Protein AF-A0A522F6S7-F1 (afdb_monomer_lite)

Secondary structure (DSSP, 8-state):
--PPPGGGSSSSSSS-S--------SSPSP------TT----SSS-HHHHHHHHHHHHHHHHHHHEE--SSSTT--EE---PBPSTT-S-BEEEEHHHHHHHHHHHHHTBTTBTTHHHHHHHHHHHHHHSB-SS-TTSB-SEEETTTEEP-S-TT---

Radius of gyration: 23.15 Å; chains: 1; bounding box: 79×57×53 Å

Structure (mmCIF, N/CA/C/O backbone):
data_AF-A0A522F6S7-F1
#
_entry.id   AF-A0A522F6S7-F1
#
loop_
_atom_site.group_PDB
_atom_site.id
_atom_site.type_symbol
_atom_site.label_atom_id
_atom_site.label_alt_id
_atom_site.label_comp_id
_atom_site.label_asym_id
_atom_site.label_entity_id
_atom_site.label_seq_id
_atom_site.pdbx_PDB_ins_code
_atom_site.Cartn_x
_atom_site.Cartn_y
_atom_site.Cartn_z
_atom_site.occupancy
_atom_site.B_iso_or_equiv
_atom_site.auth_seq_id
_atom_site.auth_comp_id
_atom_site.auth_asym_id
_atom_site.auth_atom_id
_atom_site.pdbx_PDB_model_num
ATOM 1 N N . MET A 1 1 ? -50.359 40.089 -22.302 1.00 43.19 1 MET A N 1
ATOM 2 C CA . MET A 1 1 ? -50.302 38.627 -22.510 1.00 43.19 1 MET A CA 1
ATOM 3 C C . MET A 1 1 ? -49.164 38.340 -23.492 1.00 43.19 1 MET A C 1
ATOM 5 O O . MET A 1 1 ? -49.368 38.431 -24.693 1.00 43.19 1 MET A O 1
ATOM 9 N N . LYS A 1 2 ? -47.929 38.154 -22.999 1.00 45.53 2 LYS A N 1
ATOM 10 C CA . LYS A 1 2 ? -46.761 37.789 -23.825 1.00 45.53 2 LYS A CA 1
ATOM 11 C C . LYS A 1 2 ? -46.452 36.318 -23.562 1.00 45.53 2 LYS A C 1
ATOM 13 O O . LYS A 1 2 ? -46.192 35.938 -22.427 1.00 45.53 2 LYS A O 1
ATOM 18 N N . SER A 1 3 ? -46.574 35.528 -24.622 1.00 49.03 3 SER A N 1
ATOM 19 C CA . SER A 1 3 ? -46.320 34.090 -24.682 1.00 49.03 3 SER A CA 1
ATOM 20 C C . SER A 1 3 ? -44.873 33.777 -24.297 1.00 49.03 3 SER A C 1
ATOM 22 O O . SER A 1 3 ? -43.944 34.312 -24.900 1.00 49.03 3 SER A O 1
ATOM 24 N N . MET A 1 4 ? -44.698 32.918 -23.296 1.00 52.59 4 MET A N 1
ATOM 25 C CA . MET A 1 4 ? -43.408 32.437 -22.809 1.00 52.59 4 MET A CA 1
ATOM 26 C C . MET A 1 4 ? -43.081 31.118 -23.527 1.00 52.59 4 MET A C 1
ATOM 28 O O . MET A 1 4 ? -43.897 30.199 -23.529 1.00 52.59 4 MET A O 1
ATOM 32 N N . ASN A 1 5 ? -41.921 31.047 -24.188 1.00 53.69 5 ASN A N 1
ATOM 33 C CA . ASN A 1 5 ? -41.487 29.881 -24.965 1.00 53.69 5 ASN A CA 1
ATOM 34 C C . ASN A 1 5 ? -41.233 28.667 -24.044 1.00 53.69 5 ASN A C 1
ATOM 36 O O . ASN A 1 5 ? -40.449 28.792 -23.102 1.00 53.69 5 ASN A O 1
ATOM 40 N N . PRO A 1 6 ? -41.785 27.473 -24.335 1.00 49.78 6 PRO A N 1
ATOM 41 C CA . PRO A 1 6 ? -41.652 26.287 -23.478 1.00 49.78 6 PRO A CA 1
ATOM 42 C C . PRO A 1 6 ? -40.274 25.607 -23.574 1.00 49.78 6 PRO A C 1
ATOM 44 O O . PRO A 1 6 ? -40.041 24.569 -22.965 1.00 49.78 6 PRO A O 1
ATOM 47 N N . LEU A 1 7 ? -39.340 26.185 -24.331 1.00 49.09 7 LEU A N 1
ATOM 48 C CA . LEU A 1 7 ? -38.041 25.584 -24.640 1.00 49.09 7 LEU A CA 1
ATOM 49 C C . LEU A 1 7 ? -36.953 25.852 -23.588 1.00 49.09 7 LEU A C 1
ATOM 51 O O . LEU A 1 7 ? -35.864 25.301 -23.694 1.00 49.09 7 LEU A O 1
ATOM 55 N N . PHE A 1 8 ? -37.240 26.648 -22.553 1.00 48.88 8 PHE A N 1
ATOM 56 C CA . PHE A 1 8 ? -36.270 26.962 -21.495 1.00 48.88 8 PHE A CA 1
ATOM 57 C C . PHE A 1 8 ? -36.361 26.072 -20.246 1.00 48.88 8 PHE A C 1
ATOM 59 O O . PHE A 1 8 ? -35.526 26.203 -19.356 1.00 48.88 8 PHE A O 1
ATOM 66 N N . LEU A 1 9 ? -37.321 25.140 -20.177 1.00 43.16 9 LEU A N 1
ATOM 67 C CA . LEU A 1 9 ? -37.430 24.204 -19.047 1.00 43.16 9 LEU A CA 1
ATOM 68 C C . LEU A 1 9 ? -36.771 22.836 -19.285 1.00 43.16 9 LEU A C 1
ATOM 70 O O . LEU A 1 9 ? -36.700 22.036 -18.357 1.00 43.16 9 LEU A O 1
ATOM 74 N N . SER A 1 10 ? -36.265 22.552 -20.490 1.00 45.31 10 SER A N 1
ATOM 75 C CA . SER A 1 10 ? -35.776 21.205 -20.833 1.00 45.31 10 SER A CA 1
ATOM 76 C C . SER A 1 10 ? -34.255 21.017 -20.728 1.00 45.31 10 SER A C 1
ATOM 78 O O . SER A 1 10 ? -33.769 19.916 -20.966 1.00 45.31 10 SER A O 1
ATOM 80 N N . VAL A 1 11 ? -33.493 22.053 -20.357 1.00 45.66 11 VAL A N 1
ATOM 81 C CA . VAL A 1 11 ? -32.013 21.991 -20.284 1.00 45.66 11 VAL A CA 1
ATOM 82 C C . VAL A 1 11 ? -31.500 21.631 -18.877 1.00 45.66 11 VAL A C 1
ATOM 84 O O . VAL A 1 11 ? -30.335 21.292 -18.708 1.00 45.66 11 VAL A O 1
ATOM 87 N N . ILE A 1 12 ? -32.366 21.609 -17.857 1.00 49.56 12 ILE A N 1
ATOM 88 C CA . ILE A 1 12 ? -31.973 21.317 -16.462 1.00 49.56 12 ILE A CA 1
ATOM 89 C C . ILE A 1 12 ? -32.059 19.814 -16.113 1.00 49.56 12 ILE A C 1
ATOM 91 O O . ILE A 1 12 ? -31.606 19.402 -15.052 1.00 49.56 12 ILE A O 1
ATOM 95 N N . PHE A 1 13 ? -32.558 18.953 -17.010 1.00 45.72 13 PHE A N 1
ATOM 96 C CA . PHE A 1 13 ? -32.758 17.522 -16.710 1.00 45.72 13 PHE A CA 1
ATOM 97 C C . PHE A 1 13 ? -31.719 16.561 -17.322 1.00 45.72 13 PHE A C 1
ATOM 99 O O . PHE A 1 13 ? -31.862 15.350 -17.198 1.00 45.72 13 PHE A O 1
ATOM 106 N N . PHE A 1 14 ? -30.656 17.073 -17.953 1.00 46.06 14 PHE A N 1
ATOM 107 C CA . PHE A 1 14 ? -29.610 16.255 -18.597 1.00 46.06 14 PHE A CA 1
ATOM 108 C C . PHE A 1 14 ? -28.183 16.527 -18.079 1.00 46.06 14 PHE A C 1
ATOM 110 O O . PHE A 1 14 ? -27.208 16.237 -18.763 1.00 46.06 14 PHE A O 1
ATOM 117 N N . ILE A 1 15 ? -28.036 17.040 -16.850 1.00 48.94 15 ILE A N 1
ATOM 118 C CA . ILE A 1 15 ? -26.736 17.118 -16.143 1.00 48.94 15 ILE A CA 1
ATOM 119 C C . ILE A 1 15 ? -26.787 16.302 -14.838 1.00 48.94 15 ILE A C 1
ATOM 121 O O . ILE A 1 15 ? -26.302 16.724 -13.795 1.00 48.94 15 ILE A O 1
ATOM 125 N N . LEU A 1 16 ? -27.423 15.126 -14.862 1.00 49.28 16 LEU A N 1
ATOM 126 C CA . LEU A 1 16 ? -27.486 14.237 -13.693 1.00 49.28 16 LEU A CA 1
ATOM 127 C C . LEU A 1 16 ? -27.308 12.757 -14.070 1.00 49.28 16 LEU A C 1
ATOM 129 O O . LEU A 1 16 ? -27.938 11.869 -13.506 1.00 49.28 16 LEU A O 1
ATOM 133 N N . SER A 1 17 ? -26.465 12.466 -15.058 1.00 51.94 17 SER A N 1
ATOM 134 C CA . SER A 1 17 ? -26.162 11.089 -15.475 1.00 51.94 17 SER A CA 1
ATOM 135 C C . SER A 1 17 ? -24.658 10.886 -15.528 1.00 51.94 17 SER A C 1
ATOM 137 O O . SER A 1 17 ? -24.046 10.825 -16.587 1.00 51.94 17 SER A O 1
ATOM 139 N N . GLY A 1 18 ? -24.054 10.853 -14.346 1.00 50.41 18 GLY A N 1
ATOM 140 C CA . GLY A 1 18 ? -22.620 10.634 -14.214 1.00 50.41 18 GLY A CA 1
ATOM 141 C C . GLY A 1 18 ? -22.104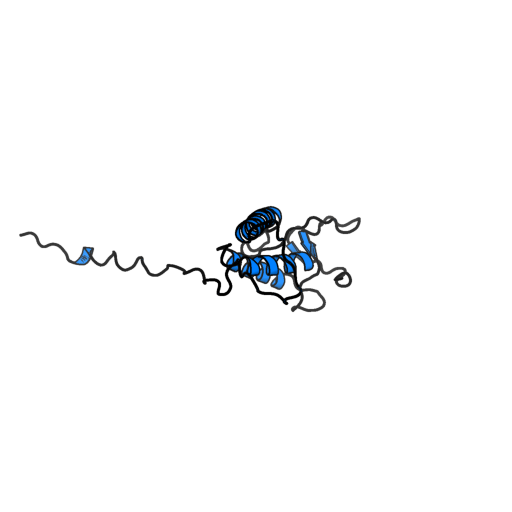 10.768 -12.793 1.00 50.41 18 GLY A C 1
ATOM 142 O O . GLY A 1 18 ? -20.950 11.139 -12.613 1.00 50.41 18 GLY A O 1
ATOM 143 N N . ILE A 1 19 ? -22.917 10.484 -11.770 1.00 52.19 19 ILE A N 1
ATOM 144 C CA . ILE A 1 19 ? -22.321 10.154 -10.477 1.00 52.19 19 ILE A CA 1
ATOM 145 C C . ILE A 1 19 ? -21.729 8.761 -10.686 1.00 52.19 19 ILE A C 1
ATOM 147 O O . ILE A 1 19 ? -22.449 7.767 -10.616 1.00 52.19 19 ILE A O 1
ATOM 151 N N . LEU A 1 20 ? -20.435 8.684 -11.023 1.00 51.69 20 LEU A N 1
ATOM 152 C CA . LEU A 1 20 ? -19.670 7.466 -10.780 1.00 51.69 20 LEU A CA 1
ATOM 153 C C . LEU A 1 20 ? -19.793 7.213 -9.280 1.00 51.69 20 LEU A C 1
ATOM 155 O O . LEU A 1 20 ? -19.097 7.825 -8.473 1.00 51.69 20 LEU A O 1
ATOM 159 N N . THR A 1 21 ? -20.727 6.356 -8.889 1.00 50.19 21 THR A N 1
ATOM 160 C CA . THR A 1 21 ? -20.757 5.840 -7.532 1.00 50.19 21 THR A CA 1
ATOM 161 C C . THR A 1 21 ? -19.474 5.041 -7.376 1.00 50.19 21 THR A C 1
ATOM 163 O O . THR A 1 21 ? -19.307 4.009 -8.032 1.00 50.19 21 THR A O 1
ATOM 166 N N . ALA A 1 22 ? -18.539 5.547 -6.568 1.00 60.50 22 ALA A N 1
ATOM 167 C CA . ALA A 1 22 ? -17.397 4.761 -6.131 1.00 60.50 22 ALA A CA 1
ATOM 168 C C . ALA A 1 22 ? -17.937 3.421 -5.620 1.00 60.50 22 ALA A C 1
ATOM 170 O O . ALA A 1 22 ? -18.887 3.398 -4.836 1.00 60.50 22 ALA A O 1
ATOM 171 N N . GLN A 1 23 ? -17.406 2.313 -6.140 1.00 67.56 23 GLN A N 1
ATOM 172 C CA . GLN A 1 23 ? -17.883 0.991 -5.760 1.00 67.56 23 GLN A CA 1
ATOM 173 C C . GLN A 1 23 ? -17.716 0.826 -4.248 1.00 67.56 23 GLN A C 1
ATOM 175 O O . GLN A 1 23 ? -16.597 0.854 -3.739 1.00 67.56 23 GLN A O 1
ATOM 180 N N . GLU A 1 24 ? -18.834 0.680 -3.542 1.00 83.81 24 GLU A N 1
ATOM 181 C CA . GLU A 1 24 ? -18.840 0.564 -2.089 1.00 83.81 24 GLU A CA 1
ATOM 182 C C . GLU A 1 24 ? -18.121 -0.723 -1.653 1.00 83.81 24 GLU A C 1
ATOM 184 O O . GLU A 1 24 ? -18.342 -1.808 -2.207 1.00 83.81 24 GLU A O 1
ATOM 189 N N . ALA A 1 25 ? -17.227 -0.604 -0.669 1.00 93.06 25 ALA A N 1
ATOM 190 C CA . ALA A 1 25 ? -16.490 -1.742 -0.141 1.00 93.06 25 ALA A CA 1
ATOM 191 C C . ALA A 1 25 ? -17.442 -2.661 0.640 1.00 93.06 25 ALA A C 1
ATOM 193 O O . ALA A 1 25 ? -18.010 -2.262 1.648 1.00 93.06 25 ALA A O 1
ATOM 194 N N . LYS A 1 26 ? -17.576 -3.926 0.218 1.00 95.56 26 LYS A N 1
ATOM 195 C CA . LYS A 1 26 ? -18.424 -4.924 0.910 1.00 95.56 26 LYS A CA 1
ATOM 196 C C . LYS A 1 26 ? -17.884 -5.358 2.277 1.00 95.56 26 LYS A C 1
ATOM 198 O O . LYS A 1 26 ? -18.598 -5.979 3.060 1.00 95.56 26 LYS A O 1
ATOM 203 N N . ARG A 1 27 ? -16.602 -5.105 2.526 1.00 96.31 27 ARG A N 1
ATOM 204 C CA . ARG A 1 27 ? -15.882 -5.416 3.764 1.00 96.31 27 ARG A CA 1
ATOM 205 C C . ARG A 1 27 ? -15.119 -4.160 4.199 1.00 96.31 27 ARG A C 1
ATOM 207 O O . ARG A 1 27 ? -13.899 -4.141 4.078 1.00 96.31 27 ARG A O 1
ATOM 214 N N . PRO A 1 28 ? -15.823 -3.084 4.595 1.00 97.31 28 PRO A N 1
ATOM 215 C CA . PRO A 1 28 ? -15.174 -1.818 4.896 1.00 97.31 28 PRO A CA 1
ATOM 216 C C . PRO A 1 28 ? -14.360 -1.913 6.192 1.00 97.31 28 PRO A C 1
ATOM 218 O O . PRO A 1 28 ? -14.792 -2.540 7.160 1.00 97.31 28 PRO A O 1
ATOM 221 N N . PHE A 1 29 ? -13.194 -1.282 6.238 1.00 98.06 29 PHE A N 1
ATOM 222 C CA . PHE A 1 29 ? -12.468 -1.071 7.483 1.00 98.06 29 PHE A CA 1
ATOM 223 C C . PHE A 1 29 ? -13.296 -0.201 8.454 1.00 98.06 29 PHE A C 1
ATOM 225 O O . PHE A 1 29 ? -13.878 0.792 8.007 1.00 98.06 29 PHE A O 1
ATOM 232 N N . PRO A 1 30 ? -13.300 -0.492 9.768 1.00 98.00 30 PRO A N 1
ATOM 233 C CA . PRO A 1 30 ? -12.747 -1.680 10.421 1.00 98.00 30 PRO A CA 1
ATOM 234 C C . PRO A 1 30 ? -13.736 -2.863 10.403 1.00 98.00 30 PRO A C 1
ATOM 236 O O . PRO A 1 30 ? -14.939 -2.692 10.574 1.00 98.00 30 PRO A O 1
ATOM 239 N N . GLN A 1 31 ? -13.231 -4.092 10.233 1.00 97.31 31 GLN A N 1
ATOM 240 C CA . GLN A 1 31 ? -14.075 -5.303 10.187 1.00 97.31 31 GLN A CA 1
ATOM 241 C C . GLN A 1 31 ? -14.356 -5.935 11.562 1.00 97.31 31 GLN A C 1
ATOM 243 O O . GLN A 1 31 ? -15.272 -6.747 11.667 1.00 97.31 31 GLN A O 1
ATOM 248 N N . HIS A 1 32 ? -13.569 -5.599 12.595 1.00 95.94 32 HIS A N 1
ATOM 249 C CA . HIS A 1 32 ? -13.662 -6.169 13.954 1.00 95.94 32 HIS A CA 1
ATOM 250 C C . HIS A 1 32 ? -13.839 -7.698 13.974 1.00 95.94 32 HIS A C 1
ATOM 252 O O . HIS A 1 32 ? -14.703 -8.230 14.672 1.00 95.94 32 HIS A O 1
ATOM 258 N N . THR A 1 33 ? -13.015 -8.402 13.190 1.00 95.44 33 THR A N 1
ATOM 259 C CA . THR A 1 33 ? -13.038 -9.864 13.069 1.00 95.44 33 THR A CA 1
ATOM 260 C C . THR A 1 33 ? -12.969 -10.538 14.438 1.00 95.44 33 THR A C 1
ATOM 262 O O . THR A 1 33 ? -12.098 -10.235 15.253 1.00 95.44 33 THR A O 1
ATOM 265 N N . VAL A 1 34 ? -13.873 -11.489 14.673 1.00 94.62 34 VAL A N 1
ATOM 266 C CA . VAL A 1 34 ? -13.834 -12.355 15.853 1.00 94.62 34 VAL A CA 1
ATOM 267 C C . VAL A 1 34 ? -12.888 -13.516 15.557 1.00 94.62 34 VAL A C 1
ATOM 269 O O . VAL A 1 34 ? -13.180 -14.350 14.701 1.00 94.62 34 VAL A O 1
ATOM 272 N N . TYR A 1 35 ? -11.745 -13.538 16.239 1.00 95.12 35 TYR A N 1
ATOM 273 C CA . TYR A 1 35 ? -10.762 -14.619 16.152 1.00 95.12 35 TYR A CA 1
ATOM 274 C C . TYR A 1 35 ? -11.094 -15.764 17.118 1.00 95.12 35 TYR A C 1
ATOM 276 O O . TYR A 1 35 ? -12.095 -15.720 17.837 1.00 95.12 35 TYR A O 1
ATOM 284 N N . ASP A 1 36 ? -10.254 -16.801 17.122 1.00 97.12 36 ASP A N 1
ATOM 285 C CA . ASP A 1 36 ? -10.387 -17.915 18.058 1.00 97.12 36 ASP A CA 1
ATOM 286 C C . ASP A 1 36 ? -10.424 -17.427 19.519 1.00 97.12 36 ASP A C 1
ATOM 288 O O . ASP A 1 36 ? -9.759 -16.453 19.880 1.00 97.12 36 ASP A O 1
ATOM 292 N N . LYS A 1 37 ? -11.191 -18.122 20.368 1.00 93.19 37 LYS A N 1
ATOM 293 C CA . LYS A 1 37 ? -11.438 -17.747 21.768 1.00 93.19 37 LYS A CA 1
ATOM 294 C C . LYS A 1 37 ? -10.170 -17.659 22.617 1.00 93.19 37 LYS A C 1
ATOM 296 O O . LYS A 1 37 ? -10.197 -16.963 23.627 1.00 93.19 37 LYS A O 1
ATOM 301 N N . SER A 1 38 ? -9.091 -18.358 22.255 1.00 95.56 38 SER A N 1
ATOM 302 C CA . SER A 1 38 ? -7.818 -18.271 22.981 1.00 95.56 38 SER A CA 1
ATOM 303 C C . SER A 1 38 ? -6.948 -17.082 22.556 1.00 95.56 38 SER A C 1
ATOM 305 O O . SER A 1 38 ? -5.871 -16.887 23.117 1.00 95.56 38 SER A O 1
ATOM 307 N N . THR A 1 39 ? -7.377 -16.298 21.562 1.00 96.88 39 THR A N 1
ATOM 308 C CA . THR A 1 39 ? -6.641 -15.125 21.079 1.00 96.88 39 THR A CA 1
ATOM 309 C C . THR A 1 39 ? -6.904 -13.927 21.986 1.00 96.88 39 THR A C 1
ATOM 311 O O . THR A 1 39 ? -8.045 -13.636 22.343 1.00 96.88 39 THR A O 1
ATOM 314 N N . ILE A 1 40 ? -5.843 -13.198 22.326 1.00 94.88 40 ILE A N 1
ATOM 315 C CA . ILE A 1 40 ? -5.918 -11.957 23.100 1.00 94.88 40 ILE A CA 1
ATOM 316 C C . ILE A 1 40 ? -5.772 -10.736 22.184 1.00 94.88 40 ILE A C 1
ATOM 318 O O . ILE A 1 40 ? -5.090 -10.788 21.163 1.00 94.88 40 ILE A O 1
ATOM 322 N N . MET A 1 41 ? -6.399 -9.625 22.570 1.00 92.69 41 MET A N 1
ATOM 323 C CA . MET A 1 41 ? -6.204 -8.296 21.977 1.00 92.69 41 MET A CA 1
ATOM 324 C C . MET A 1 41 ? -5.709 -7.321 23.055 1.00 92.69 41 MET A C 1
ATOM 326 O O . MET A 1 41 ? -5.906 -7.602 24.243 1.00 92.69 41 MET A O 1
ATOM 330 N N . PRO A 1 42 ? -5.095 -6.180 22.685 1.00 94.06 42 PRO A N 1
ATOM 331 C CA . PRO A 1 42 ? -4.745 -5.141 23.649 1.00 94.06 42 PRO A CA 1
ATOM 332 C C . PRO A 1 42 ? -5.961 -4.750 24.500 1.00 94.06 42 PRO A C 1
ATOM 334 O O . PRO A 1 42 ? -7.010 -4.388 23.971 1.00 94.06 42 PRO A O 1
ATOM 337 N N . ALA A 1 43 ? -5.825 -4.858 25.822 1.00 92.56 43 ALA A N 1
ATOM 338 C CA . ALA A 1 43 ? -6.914 -4.613 26.771 1.00 92.56 43 ALA A CA 1
ATOM 339 C C . ALA A 1 43 ? -6.847 -3.221 27.425 1.00 92.56 43 ALA A C 1
ATOM 341 O O . ALA A 1 43 ? -7.781 -2.810 28.107 1.00 92.56 43 ALA A O 1
ATOM 342 N N . ASN A 1 44 ? -5.743 -2.494 27.229 1.00 96.69 44 ASN A N 1
ATOM 343 C CA . ASN A 1 44 ? -5.502 -1.160 27.783 1.00 96.69 44 ASN A CA 1
ATOM 344 C C . ASN A 1 44 ? -5.959 -0.016 26.854 1.00 96.69 44 ASN A C 1
ATOM 346 O O . ASN A 1 44 ? -5.776 1.146 27.201 1.00 96.69 44 ASN A O 1
ATOM 350 N N . HIS A 1 45 ? -6.538 -0.341 25.695 1.00 95.62 45 HIS A N 1
ATOM 351 C CA . HIS A 1 45 ? -7.099 0.606 24.732 1.00 95.62 45 HIS A CA 1
ATOM 352 C C . HIS A 1 45 ? -8.494 0.148 24.305 1.00 95.62 45 HIS A C 1
ATOM 354 O O . HIS A 1 45 ? -8.765 -1.048 24.176 1.00 95.62 45 HIS A O 1
ATOM 360 N N . SER A 1 46 ? -9.389 1.097 24.047 1.00 96.38 46 SER A N 1
ATOM 361 C CA . SER A 1 46 ? -10.667 0.807 23.404 1.00 96.38 46 SER A CA 1
ATOM 362 C C . SER A 1 46 ? -10.466 0.408 21.936 1.00 96.38 46 SER A C 1
ATOM 364 O O . SER A 1 46 ? -9.488 0.787 21.290 1.00 96.38 46 SER A O 1
ATOM 366 N N . ARG A 1 47 ? -11.431 -0.324 21.360 1.00 95.31 47 ARG A N 1
ATOM 367 C CA . ARG A 1 47 ? -11.396 -0.681 19.927 1.00 95.31 47 ARG A CA 1
ATOM 368 C C . ARG A 1 47 ? -11.310 0.542 19.015 1.00 95.31 47 ARG A C 1
ATOM 370 O O . ARG A 1 47 ? -10.540 0.524 18.067 1.00 95.31 47 ARG A O 1
ATOM 377 N N . ALA A 1 48 ? -12.034 1.611 19.345 1.00 97.06 48 ALA A N 1
ATOM 378 C CA . ALA A 1 48 ? -12.014 2.843 18.563 1.00 97.06 48 ALA A CA 1
ATOM 379 C C . ALA A 1 48 ? -10.638 3.533 18.586 1.00 97.06 48 ALA A C 1
ATOM 381 O O . ALA A 1 48 ? -10.219 4.091 17.575 1.00 97.06 48 ALA A O 1
ATOM 382 N N . GLU A 1 49 ? -9.916 3.480 19.712 1.00 98.12 49 GLU A N 1
ATOM 383 C CA . GLU A 1 49 ? -8.540 3.990 19.790 1.00 98.12 49 GLU A CA 1
ATOM 384 C C . GLU A 1 49 ? -7.587 3.15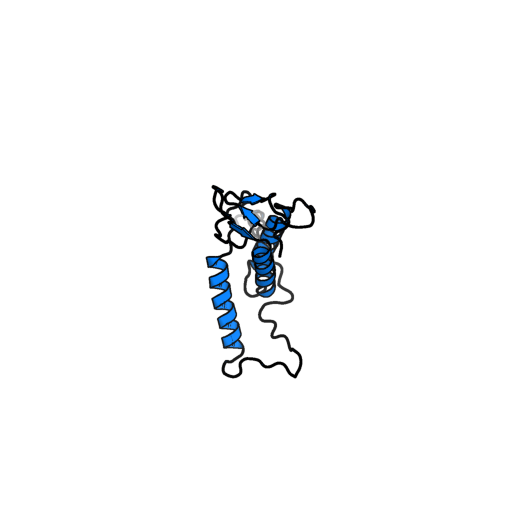1 18.937 1.00 98.12 49 GLU A C 1
ATOM 386 O O . GLU A 1 49 ? -6.776 3.718 18.209 1.00 98.12 49 GLU A O 1
ATOM 391 N N . MET A 1 50 ? -7.729 1.822 18.951 1.00 98.00 50 MET A N 1
ATOM 392 C CA . MET A 1 50 ? -6.936 0.940 18.087 1.00 98.00 50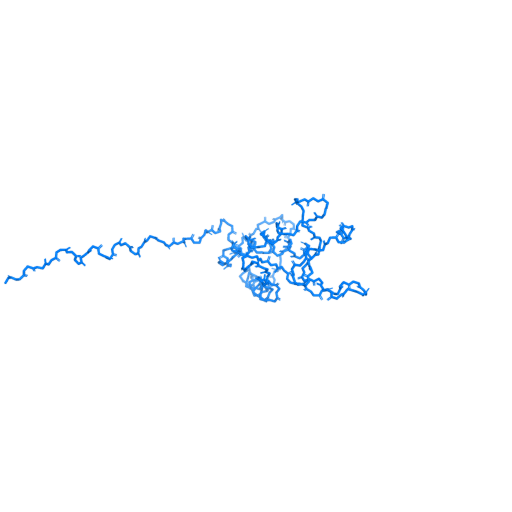 MET A CA 1
ATOM 393 C C . MET A 1 50 ? -7.219 1.183 16.597 1.00 98.00 50 MET A C 1
ATOM 395 O O . MET A 1 50 ? -6.279 1.316 15.814 1.00 98.00 50 MET A O 1
ATOM 399 N N . ASP A 1 51 ? -8.491 1.303 16.202 1.00 98.44 51 ASP A N 1
ATOM 400 C CA . ASP A 1 51 ? -8.881 1.610 14.819 1.00 98.44 51 ASP A CA 1
ATOM 401 C C . ASP A 1 51 ? -8.287 2.953 14.364 1.00 98.44 51 ASP A C 1
ATOM 403 O O . ASP A 1 51 ? -7.770 3.069 13.251 1.00 98.44 51 ASP A O 1
ATOM 407 N N . LYS A 1 52 ? -8.312 3.962 15.247 1.00 98.50 52 LYS A N 1
ATOM 408 C CA . LYS A 1 52 ? -7.705 5.272 14.999 1.00 98.50 52 LYS A CA 1
ATOM 409 C C . LYS A 1 52 ? -6.192 5.166 14.797 1.00 98.50 52 LYS A C 1
ATOM 411 O O . LYS A 1 52 ? -5.683 5.752 13.845 1.00 98.50 52 LYS A O 1
ATOM 416 N N . SER A 1 53 ? -5.483 4.395 15.623 1.00 98.50 53 SER A N 1
ATOM 417 C CA . SER A 1 53 ? -4.042 4.177 15.447 1.00 98.50 53 SER A CA 1
ATOM 418 C C . SER A 1 53 ? -3.712 3.506 14.111 1.00 98.50 53 SER A C 1
ATOM 420 O O . SER A 1 53 ? -2.760 3.910 13.444 1.00 98.50 53 SER A O 1
ATOM 422 N N . VAL A 1 54 ? -4.516 2.529 13.674 1.00 98.56 54 VAL A N 1
ATOM 423 C CA . VAL A 1 54 ? -4.349 1.894 12.354 1.00 98.56 54 VAL A CA 1
ATOM 424 C C . VAL A 1 54 ? -4.564 2.904 11.225 1.00 98.56 54 VAL A C 1
ATOM 426 O O . VAL A 1 54 ? -3.765 2.952 10.293 1.00 98.56 54 VAL A O 1
ATOM 429 N N . ILE A 1 55 ? -5.598 3.744 11.319 1.00 98.75 55 ILE A N 1
ATOM 430 C CA . ILE A 1 55 ? -5.874 4.810 10.344 1.00 98.75 55 ILE A CA 1
ATOM 431 C C . ILE A 1 55 ? -4.705 5.798 10.244 1.00 98.75 55 ILE A C 1
ATOM 433 O O . ILE A 1 55 ? -4.268 6.138 9.143 1.00 98.75 55 ILE A O 1
ATOM 437 N N . GLU A 1 56 ? -4.199 6.271 11.382 1.00 98.75 56 GLU A N 1
ATOM 438 C CA . GLU A 1 56 ? -3.086 7.223 11.432 1.00 98.75 56 GLU A CA 1
ATOM 439 C C . GLU A 1 56 ? -1.826 6.627 10.802 1.00 98.75 56 GLU A C 1
ATOM 441 O O . GLU A 1 56 ? -1.199 7.260 9.947 1.00 98.75 56 GLU A O 1
ATOM 446 N N . TYR A 1 57 ? -1.504 5.379 11.147 1.00 98.75 57 TYR A N 1
ATOM 447 C CA . TYR A 1 57 ? -0.345 4.691 10.591 1.00 98.75 57 TYR A CA 1
ATOM 448 C C . TYR A 1 57 ? -0.502 4.406 9.095 1.00 98.75 57 TYR A C 1
ATOM 450 O O . TYR A 1 57 ? 0.442 4.595 8.330 1.00 98.75 57 TYR A O 1
ATOM 458 N N . TYR A 1 58 ? -1.698 4.014 8.649 1.00 98.81 58 TYR A N 1
ATOM 459 C CA . TYR A 1 58 ? -1.992 3.814 7.234 1.00 98.81 58 TYR A CA 1
ATOM 460 C C . TYR A 1 58 ? -1.783 5.092 6.419 1.00 98.81 58 TYR A C 1
ATOM 462 O O . TYR A 1 58 ? -1.141 5.051 5.371 1.00 98.81 58 TYR A O 1
ATOM 470 N N . ASN A 1 59 ? -2.289 6.232 6.895 1.00 98.75 59 ASN A N 1
ATOM 471 C CA . ASN A 1 59 ? -2.119 7.507 6.200 1.00 98.75 59 ASN A CA 1
ATOM 472 C C . ASN A 1 59 ? -0.641 7.898 6.099 1.00 98.75 59 ASN A C 1
ATOM 474 O O . ASN A 1 59 ? -0.188 8.322 5.032 1.00 98.75 59 ASN A O 1
ATOM 478 N N . LEU A 1 60 ? 0.118 7.702 7.183 1.00 98.62 60 LEU A N 1
ATOM 479 C CA . LEU A 1 60 ? 1.561 7.920 7.187 1.00 98.62 60 LEU A CA 1
ATOM 480 C C . LEU A 1 60 ? 2.247 7.008 6.165 1.00 98.62 60 LEU A C 1
ATOM 482 O O . LEU A 1 60 ? 2.941 7.504 5.281 1.00 98.62 60 LEU A O 1
ATOM 486 N N . TRP A 1 61 ? 1.999 5.699 6.229 1.00 98.62 61 TRP A N 1
ATOM 487 C CA . TRP A 1 61 ? 2.555 4.719 5.297 1.00 98.62 61 TRP A CA 1
ATOM 488 C C . TRP A 1 61 ? 2.223 5.060 3.838 1.00 98.62 61 TRP A C 1
ATOM 490 O O . TRP A 1 61 ? 3.121 5.126 2.999 1.00 98.62 61 TRP A O 1
ATOM 500 N N . LYS A 1 62 ? 0.955 5.355 3.531 1.00 98.50 62 LYS A N 1
ATOM 501 C CA . LYS A 1 62 ? 0.503 5.690 2.175 1.00 98.50 62 LYS A CA 1
ATOM 502 C C . LYS A 1 62 ? 1.256 6.905 1.639 1.00 98.50 62 LYS A C 1
ATOM 504 O O . LYS A 1 62 ? 1.762 6.857 0.522 1.00 98.50 62 LYS A O 1
ATOM 509 N N . SER A 1 63 ? 1.374 7.967 2.436 1.00 97.94 63 SER A N 1
ATOM 510 C CA . SER A 1 63 ? 2.104 9.176 2.031 1.00 97.94 63 SER A CA 1
ATOM 511 C C . SER A 1 63 ? 3.607 8.925 1.840 1.00 97.94 63 SER A C 1
ATOM 513 O O . SER A 1 63 ? 4.215 9.414 0.885 1.00 97.94 63 SER A O 1
ATOM 515 N N . SER A 1 64 ? 4.202 8.100 2.701 1.00 97.06 64 SER A N 1
ATOM 516 C CA . SER A 1 64 ? 5.637 7.829 2.706 1.00 97.06 64 SER A CA 1
ATOM 517 C C . SER A 1 64 ? 6.073 6.881 1.598 1.00 97.06 64 SER A C 1
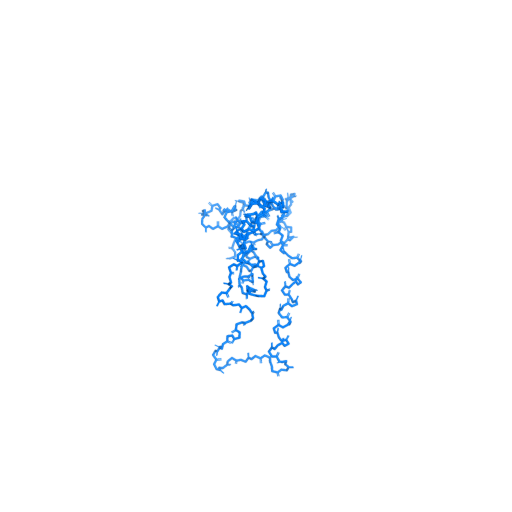ATOM 519 O O . SER A 1 64 ? 7.137 7.103 1.029 1.00 97.06 64 SER A O 1
ATOM 521 N N . TYR A 1 65 ? 5.263 5.880 1.247 1.00 97.81 65 TYR A N 1
ATOM 522 C CA . TYR A 1 65 ? 5.712 4.768 0.403 1.00 97.81 65 TYR A CA 1
ATOM 523 C C . TYR A 1 65 ? 4.919 4.588 -0.888 1.00 97.81 65 TYR A C 1
ATOM 525 O O . TYR A 1 65 ? 5.482 4.118 -1.868 1.00 97.81 65 TYR A O 1
ATOM 533 N N . VAL A 1 66 ? 3.640 4.960 -0.962 1.00 97.88 66 VAL A N 1
ATOM 534 C CA . VAL A 1 66 ? 2.877 4.739 -2.200 1.00 97.88 66 VAL A CA 1
ATOM 535 C C . VAL A 1 66 ? 3.254 5.804 -3.233 1.00 97.88 66 VAL A C 1
ATOM 537 O O . VAL A 1 66 ? 3.230 7.006 -2.955 1.00 97.88 66 VAL A O 1
ATOM 540 N N . ARG A 1 67 ? 3.631 5.365 -4.435 1.00 96.44 67 ARG A N 1
ATOM 541 C CA . ARG A 1 67 ? 4.040 6.221 -5.560 1.00 96.44 67 ARG A CA 1
ATOM 542 C C . ARG A 1 67 ? 3.328 5.816 -6.842 1.00 96.44 67 ARG A C 1
ATOM 544 O O . ARG A 1 67 ? 2.880 4.682 -6.964 1.00 96.44 67 ARG A O 1
ATOM 551 N N . ASN A 1 68 ? 3.230 6.742 -7.794 1.00 94.94 68 ASN A N 1
ATOM 552 C CA . ASN A 1 68 ? 2.571 6.536 -9.090 1.00 94.94 68 ASN A CA 1
ATOM 553 C C . ASN A 1 68 ? 3.298 7.213 -10.268 1.00 94.94 68 ASN A C 1
ATOM 555 O O . ASN A 1 68 ? 2.697 7.555 -11.284 1.00 94.94 68 ASN A O 1
ATOM 559 N N . ASN A 1 69 ? 4.598 7.448 -10.119 1.00 92.06 69 ASN A N 1
ATOM 560 C CA . ASN A 1 69 ? 5.438 8.193 -11.057 1.00 92.06 69 ASN A CA 1
ATOM 561 C C . ASN A 1 69 ? 6.155 7.300 -12.089 1.00 92.06 69 ASN A C 1
ATOM 563 O O . ASN A 1 69 ? 7.187 7.702 -12.623 1.00 92.06 69 ASN A O 1
ATOM 567 N N . CYS A 1 70 ? 5.622 6.110 -12.376 1.00 86.69 70 CYS A N 1
ATOM 568 C CA . CYS A 1 70 ? 6.070 5.289 -13.503 1.00 86.69 70 CYS A CA 1
ATOM 569 C C . CYS A 1 70 ? 5.383 5.687 -14.818 1.00 86.69 70 CYS A C 1
ATOM 571 O O . CYS A 1 70 ? 4.465 6.504 -14.819 1.00 86.69 70 CYS A O 1
ATOM 573 N N . SER A 1 71 ? 5.868 5.144 -15.944 1.00 69.12 71 SER A N 1
ATOM 574 C CA . SER A 1 71 ? 5.576 5.590 -17.325 1.00 69.12 71 SER A CA 1
ATOM 575 C C . SER A 1 71 ? 4.090 5.729 -17.694 1.00 69.12 71 SER A C 1
ATOM 577 O O . SER A 1 71 ? 3.763 6.477 -18.614 1.00 69.12 71 SER A O 1
ATOM 579 N N . ASP A 1 72 ? 3.189 5.076 -16.956 1.00 68.81 72 ASP A N 1
ATOM 580 C CA . ASP A 1 72 ? 1.751 5.338 -16.958 1.00 68.81 72 ASP A CA 1
ATOM 581 C C . ASP A 1 72 ? 1.334 5.853 -15.570 1.00 68.81 72 ASP A C 1
ATOM 583 O O . ASP A 1 72 ? 1.433 5.124 -14.580 1.00 68.81 72 ASP A O 1
ATOM 587 N N . GLN A 1 73 ? 0.806 7.084 -15.502 1.00 68.50 73 GLN A N 1
ATOM 588 C CA . GLN A 1 73 ? 0.313 7.739 -14.273 1.00 68.50 73 GLN A CA 1
ATOM 589 C C . GLN A 1 73 ? -0.812 6.958 -13.558 1.00 68.50 73 GLN A C 1
ATOM 591 O O . GLN A 1 73 ? -1.304 7.374 -12.508 1.00 68.50 73 GLN A O 1
ATOM 596 N N . LYS A 1 74 ? -1.255 5.834 -14.131 1.00 86.44 74 LYS A N 1
ATOM 597 C CA . LYS A 1 74 ? -2.252 4.915 -13.574 1.00 86.44 74 LYS A CA 1
ATOM 598 C C . LYS A 1 74 ? -1.649 3.679 -12.900 1.00 86.44 74 LYS A C 1
ATOM 600 O O . LYS A 1 74 ? -2.422 2.817 -12.477 1.00 86.44 74 LYS A O 1
ATOM 605 N N . GLN A 1 75 ? -0.326 3.551 -12.829 1.00 95.31 75 GLN A N 1
ATOM 606 C CA . GLN A 1 75 ? 0.356 2.490 -12.085 1.00 95.31 75 GLN A CA 1
ATOM 607 C C . GLN A 1 75 ? 0.763 2.990 -10.705 1.00 95.31 75 GLN A C 1
ATOM 609 O O . GLN A 1 75 ? 1.212 4.123 -10.572 1.00 95.31 75 GLN A O 1
ATOM 614 N N . TYR A 1 76 ? 0.614 2.142 -9.690 1.00 97.50 76 TYR A N 1
ATOM 615 C CA . TYR A 1 76 ? 1.003 2.453 -8.317 1.00 97.50 76 TYR A CA 1
ATOM 616 C C . TYR A 1 76 ? 1.982 1.403 -7.806 1.00 97.50 76 TYR A C 1
ATOM 618 O O . TYR A 1 76 ? 1.851 0.224 -8.130 1.00 97.50 76 TYR A O 1
ATOM 626 N N . TYR A 1 77 ? 2.944 1.808 -6.990 1.00 97.44 77 TYR A N 1
ATOM 627 C CA . TYR A 1 77 ? 3.891 0.884 -6.384 1.00 97.44 77 TYR A CA 1
ATOM 628 C C . TYR A 1 77 ? 4.271 1.295 -4.965 1.00 97.44 77 TYR A C 1
ATOM 630 O O . TYR A 1 77 ? 4.076 2.449 -4.569 1.00 97.44 77 TYR A O 1
ATOM 638 N N . VAL A 1 78 ? 4.786 0.335 -4.198 1.00 98.00 78 VAL A N 1
ATOM 639 C CA . VAL A 1 78 ? 5.386 0.592 -2.885 1.00 98.00 78 VAL A CA 1
ATOM 640 C C . VAL A 1 78 ? 6.856 0.918 -3.085 1.00 98.00 78 VAL A C 1
ATOM 642 O O . VAL A 1 78 ? 7.634 0.067 -3.513 1.00 98.00 78 VAL A O 1
ATOM 645 N N . TRP A 1 79 ? 7.197 2.177 -2.827 1.00 96.50 79 TRP A N 1
ATOM 646 C CA . TRP A 1 79 ? 8.538 2.705 -2.979 1.00 96.50 79 TRP A CA 1
ATOM 647 C C . TRP A 1 79 ? 9.477 2.156 -1.925 1.00 96.50 79 TRP A C 1
ATOM 649 O O . TRP A 1 79 ? 9.182 2.167 -0.730 1.00 96.50 79 TRP A O 1
ATOM 659 N N . ASP A 1 80 ? 10.627 1.756 -2.428 1.00 88.12 80 ASP A N 1
ATOM 660 C CA . ASP A 1 80 ? 11.814 1.385 -1.695 1.00 88.12 80 ASP A CA 1
ATOM 661 C C . ASP A 1 80 ? 13.011 2.166 -2.271 1.00 88.12 80 ASP A C 1
ATOM 663 O O . ASP A 1 80 ? 12.885 2.864 -3.283 1.00 88.12 80 ASP A O 1
ATOM 667 N N . ASN A 1 81 ? 14.164 2.109 -1.616 1.00 80.00 81 ASN A N 1
ATOM 668 C CA . ASN A 1 81 ? 15.378 2.769 -2.077 1.00 80.00 81 ASN A CA 1
ATOM 669 C C . ASN A 1 81 ? 16.641 1.990 -1.712 1.00 80.00 81 ASN A C 1
ATOM 671 O O . ASN A 1 81 ? 17.622 2.570 -1.232 1.00 80.00 81 ASN A O 1
ATOM 675 N N . GLU A 1 82 ? 16.620 0.685 -1.939 1.00 74.19 82 GLU A N 1
ATOM 676 C CA . GLU A 1 82 ? 17.786 -0.166 -1.751 1.00 74.19 82 GLU A CA 1
ATOM 677 C C . GLU A 1 82 ? 18.789 -0.005 -2.900 1.00 74.19 82 GLU A C 1
ATOM 679 O O . GLU A 1 82 ? 18.440 0.061 -4.086 1.00 74.19 82 GLU A O 1
ATOM 684 N N . ASP A 1 83 ? 20.065 0.085 -2.527 1.00 69.12 83 ASP A N 1
ATOM 685 C CA . ASP A 1 83 ? 21.166 -0.049 -3.469 1.00 69.12 83 ASP A CA 1
ATOM 686 C C . ASP A 1 83 ? 21.208 -1.489 -3.973 1.00 69.12 83 ASP A C 1
ATOM 688 O O . ASP A 1 83 ? 21.254 -2.429 -3.181 1.00 69.12 83 ASP A O 1
ATOM 692 N N . LEU A 1 84 ? 21.204 -1.660 -5.294 1.00 65.56 84 LEU A N 1
ATOM 693 C CA . LEU A 1 84 ? 21.639 -2.927 -5.859 1.00 65.56 84 LEU A CA 1
ATOM 694 C C . LEU A 1 84 ? 23.158 -3.016 -5.730 1.00 65.56 84 LEU A C 1
ATOM 696 O O . LEU A 1 84 ? 23.826 -1.984 -5.676 1.00 65.56 84 LEU A O 1
ATOM 700 N N . GLU A 1 85 ? 23.676 -4.241 -5.621 1.00 58.69 85 GLU A N 1
ATOM 701 C CA . GLU A 1 85 ? 25.091 -4.527 -5.354 1.00 58.69 85 GLU A CA 1
ATOM 702 C C . GLU A 1 85 ? 26.073 -3.630 -6.133 1.00 58.69 85 GLU A C 1
ATOM 704 O O . GLU A 1 85 ? 25.786 -3.133 -7.228 1.00 58.69 85 GLU A O 1
ATOM 709 N N . GLU A 1 86 ? 27.264 -3.453 -5.549 1.00 51.28 86 GLU A N 1
ATOM 710 C CA . GLU A 1 86 ? 28.337 -2.597 -6.053 1.00 51.28 86 GLU A CA 1
ATOM 711 C C . GLU A 1 86 ? 28.500 -2.737 -7.577 1.00 51.28 86 GLU A C 1
ATOM 713 O O . GLU A 1 86 ? 28.764 -3.830 -8.080 1.00 51.28 86 GLU A O 1
ATOM 718 N N . ASN A 1 87 ? 28.381 -1.604 -8.286 1.00 53.59 87 ASN A N 1
ATOM 719 C CA . ASN A 1 87 ? 28.566 -1.379 -9.732 1.00 53.59 87 ASN A CA 1
ATOM 720 C C . ASN A 1 87 ? 27.302 -1.164 -10.591 1.00 53.59 87 ASN A C 1
ATOM 722 O O . ASN A 1 87 ? 27.451 -0.942 -11.796 1.00 53.59 87 ASN A O 1
ATOM 726 N N . GLU A 1 88 ? 26.085 -1.134 -10.035 1.00 61.34 88 GLU A N 1
ATOM 727 C CA . GLU A 1 88 ? 24.901 -0.711 -10.803 1.00 61.34 88 GLU A CA 1
ATOM 728 C C . GLU A 1 88 ? 24.584 0.787 -10.613 1.00 61.34 88 GLU A C 1
ATOM 730 O O . GLU A 1 88 ? 24.458 1.298 -9.506 1.00 61.34 88 GLU A O 1
ATOM 735 N N . THR A 1 89 ? 24.434 1.528 -11.718 1.00 71.31 89 THR A N 1
ATOM 736 C CA . THR A 1 89 ? 23.971 2.935 -11.722 1.00 71.31 89 THR A CA 1
ATOM 737 C C . THR A 1 89 ? 22.478 3.076 -11.406 1.00 71.31 89 THR A C 1
ATOM 739 O O . THR A 1 89 ? 21.953 4.191 -11.356 1.00 71.31 89 THR A O 1
ATOM 742 N N . LEU A 1 90 ? 21.783 1.953 -11.229 1.00 79.00 90 LEU A N 1
ATOM 743 C CA . LEU A 1 90 ? 20.352 1.871 -10.986 1.00 79.00 90 LEU A CA 1
ATOM 744 C C . LEU A 1 90 ? 20.101 1.364 -9.564 1.00 79.00 90 LEU A C 1
ATOM 746 O O . LEU A 1 90 ? 20.796 0.477 -9.082 1.00 79.00 90 LEU A O 1
ATOM 750 N N . ARG A 1 91 ? 19.084 1.924 -8.908 1.00 86.44 91 ARG A N 1
ATOM 751 C CA . ARG A 1 91 ? 18.656 1.537 -7.553 1.00 86.44 91 ARG A CA 1
ATOM 752 C C . ARG A 1 91 ? 17.344 0.773 -7.626 1.00 86.44 91 ARG A C 1
ATOM 754 O O . ARG A 1 91 ? 16.541 1.063 -8.515 1.00 86.44 91 ARG A O 1
ATOM 761 N N . SER A 1 92 ? 17.097 -0.141 -6.691 1.00 90.06 92 SER A N 1
ATOM 762 C CA . SER A 1 92 ? 15.772 -0.745 -6.537 1.00 90.06 92 SER A CA 1
ATOM 763 C C . SER A 1 92 ? 14.802 0.330 -6.045 1.00 90.06 92 SER A C 1
ATOM 765 O O . SER A 1 92 ? 15.064 1.000 -5.049 1.00 90.06 92 SER A O 1
ATOM 767 N N . ILE A 1 93 ? 13.697 0.528 -6.762 1.00 93.56 93 ILE A N 1
ATOM 768 C CA . ILE A 1 93 ? 12.615 1.436 -6.352 1.00 93.56 93 ILE A CA 1
ATOM 769 C C . ILE A 1 93 ? 11.404 0.686 -5.805 1.00 93.56 93 ILE A C 1
ATOM 771 O O . ILE A 1 93 ? 10.488 1.319 -5.289 1.00 93.56 93 ILE A O 1
ATOM 775 N N . CYS A 1 94 ? 11.350 -0.631 -5.987 1.00 94.69 94 CYS A N 1
ATOM 776 C CA . CYS A 1 94 ? 10.262 -1.487 -5.539 1.00 94.69 94 CYS A CA 1
ATOM 777 C C . CYS A 1 94 ? 10.722 -2.943 -5.578 1.00 94.69 94 CYS A C 1
ATOM 779 O O . CYS A 1 94 ? 11.306 -3.371 -6.574 1.00 94.69 94 CYS A O 1
ATOM 781 N N . VAL A 1 95 ? 10.377 -3.718 -4.554 1.00 94.94 95 VAL A N 1
ATOM 782 C CA . VAL A 1 95 ? 10.470 -5.181 -4.577 1.00 94.94 95 VAL A CA 1
ATOM 783 C C . VAL A 1 95 ? 9.078 -5.808 -4.568 1.00 94.94 95 VAL A C 1
ATOM 785 O O . VAL A 1 95 ? 8.126 -5.244 -4.022 1.00 94.94 95 VAL A O 1
ATOM 788 N N . SER A 1 96 ? 8.948 -6.991 -5.170 1.00 95.56 96 SER A N 1
ATOM 789 C CA . SER A 1 96 ? 7.668 -7.710 -5.274 1.00 95.56 96 SER A CA 1
ATOM 790 C C . SER A 1 96 ? 7.024 -8.004 -3.911 1.00 95.56 96 SER A C 1
ATOM 792 O O . SER A 1 96 ? 5.799 -7.969 -3.799 1.00 95.56 96 SER A O 1
ATOM 794 N N . GLU A 1 97 ? 7.833 -8.209 -2.864 1.00 95.69 97 GLU A N 1
ATOM 795 C CA . GLU A 1 97 ? 7.373 -8.366 -1.480 1.00 95.69 97 GLU A CA 1
ATOM 796 C C . GLU A 1 97 ? 6.625 -7.113 -0.999 1.00 95.69 97 GLU A C 1
ATOM 798 O O . GLU A 1 97 ? 5.448 -7.181 -0.632 1.00 95.69 97 GLU A O 1
ATOM 803 N N . GLY A 1 98 ? 7.280 -5.952 -1.081 1.00 97.25 98 GLY A N 1
ATOM 804 C CA . GLY A 1 98 ? 6.694 -4.664 -0.720 1.00 97.25 98 GLY A CA 1
ATOM 805 C C . GLY A 1 98 ? 5.437 -4.364 -1.534 1.00 97.25 98 GLY A C 1
ATOM 806 O O . GLY A 1 98 ? 4.434 -3.914 -0.979 1.00 97.25 98 GLY A O 1
ATOM 807 N N . GLN A 1 99 ? 5.442 -4.689 -2.831 1.00 98.19 99 GLN A N 1
ATOM 808 C CA . GLN A 1 99 ? 4.261 -4.553 -3.683 1.00 98.19 99 GLN A CA 1
ATOM 809 C C . GLN A 1 99 ? 3.093 -5.424 -3.196 1.00 98.19 99 GLN A C 1
ATOM 811 O O . GLN A 1 99 ? 1.960 -4.943 -3.106 1.00 98.19 99 GLN A O 1
ATOM 816 N N . GLY A 1 100 ? 3.363 -6.683 -2.841 1.00 98.31 100 GLY A N 1
ATOM 817 C CA . GLY A 1 100 ? 2.374 -7.600 -2.278 1.00 98.31 100 GLY A CA 1
ATOM 818 C C . GLY A 1 100 ? 1.775 -7.080 -0.969 1.00 98.31 100 GLY A C 1
ATOM 819 O O . GLY A 1 100 ? 0.549 -7.065 -0.817 1.00 98.31 100 GLY A O 1
ATOM 820 N N . TYR A 1 101 ? 2.609 -6.570 -0.057 1.00 98.56 101 TYR A N 1
ATOM 821 C CA . TYR A 1 101 ? 2.133 -5.926 1.171 1.00 98.56 101 TYR A CA 1
ATOM 822 C C . TYR A 1 101 ? 1.280 -4.693 0.880 1.00 98.56 101 TYR A C 1
ATOM 824 O O . TYR A 1 101 ? 0.214 -4.539 1.474 1.00 98.56 101 TYR A O 1
ATOM 832 N N . GLY A 1 102 ? 1.685 -3.848 -0.070 1.00 98.69 102 GLY A N 1
ATOM 833 C CA . GLY A 1 102 ? 0.905 -2.678 -0.470 1.00 98.69 102 GLY A CA 1
ATOM 834 C C . GLY A 1 102 ? -0.492 -3.036 -0.962 1.00 98.69 102 GLY A C 1
ATOM 835 O O . GLY A 1 102 ? -1.469 -2.399 -0.558 1.00 98.69 102 GLY A O 1
ATOM 836 N N . MET A 1 103 ? -0.608 -4.090 -1.774 1.00 98.81 103 MET A N 1
ATOM 837 C CA . MET A 1 103 ? -1.898 -4.588 -2.253 1.00 98.81 103 MET A CA 1
ATOM 838 C C . MET A 1 103 ? -2.777 -5.092 -1.101 1.00 98.81 103 MET A C 1
ATOM 840 O O . MET A 1 103 ? -3.963 -4.757 -1.052 1.00 98.81 103 MET A O 1
ATOM 844 N N . LEU A 1 104 ? -2.204 -5.851 -0.158 1.00 98.81 104 LEU A N 1
ATOM 845 C CA . LEU A 1 104 ? -2.921 -6.377 1.008 1.00 98.81 104 LEU A CA 1
ATOM 846 C C . LEU A 1 104 ? -3.396 -5.254 1.946 1.00 98.81 104 LEU A C 1
ATOM 848 O O . LEU A 1 104 ? -4.566 -5.210 2.322 1.00 98.81 104 LEU A O 1
ATOM 852 N N . ILE A 1 105 ? -2.508 -4.320 2.290 1.00 98.75 105 ILE A N 1
ATOM 853 C CA . ILE A 1 105 ? -2.825 -3.172 3.148 1.00 98.75 105 ILE A CA 1
ATOM 854 C C . ILE A 1 105 ? -3.936 -2.336 2.504 1.00 98.75 105 ILE A C 1
ATOM 856 O O . ILE A 1 105 ? -4.923 -2.003 3.157 1.00 98.75 105 ILE A O 1
ATOM 860 N N . THR A 1 106 ? -3.817 -2.040 1.207 1.00 98.50 106 THR A N 1
ATOM 861 C CA . THR A 1 106 ? -4.785 -1.198 0.495 1.00 98.50 106 THR A CA 1
ATOM 862 C C . THR A 1 106 ? -6.185 -1.810 0.492 1.00 98.50 106 THR A C 1
ATOM 864 O O . THR A 1 106 ? -7.154 -1.106 0.775 1.00 98.50 106 THR A O 1
ATOM 867 N N . VAL A 1 107 ? -6.320 -3.115 0.217 1.00 97.75 107 VAL A N 1
ATOM 868 C CA . VAL A 1 107 ? -7.645 -3.759 0.213 1.00 97.75 107 VAL A CA 1
ATOM 869 C C . VAL A 1 107 ? -8.247 -3.853 1.618 1.00 97.75 107 VAL A C 1
ATOM 871 O O . VAL A 1 107 ? -9.456 -3.679 1.764 1.00 97.75 107 VAL A O 1
ATOM 874 N N . LEU A 1 108 ? -7.426 -4.062 2.654 1.00 98.56 108 LEU A N 1
ATOM 875 C CA . LEU A 1 108 ? -7.884 -4.093 4.048 1.00 98.56 108 LEU A CA 1
ATOM 876 C C . LEU A 1 108 ? -8.375 -2.729 4.544 1.00 98.56 108 LEU A C 1
ATOM 878 O O . LEU A 1 108 ? -9.226 -2.690 5.427 1.00 98.56 108 LEU A O 1
ATOM 882 N N . MET A 1 109 ? -7.873 -1.634 3.967 1.00 98.62 109 MET A N 1
ATOM 883 C CA . MET A 1 109 ? -8.262 -0.261 4.310 1.00 98.62 109 MET A CA 1
ATOM 884 C C . MET A 1 109 ? -9.396 0.296 3.440 1.00 98.62 109 MET A C 1
ATOM 886 O O . MET A 1 109 ? -9.825 1.436 3.640 1.00 98.62 109 MET A O 1
ATOM 890 N N . ALA A 1 110 ? -9.921 -0.495 2.499 1.00 98.06 110 ALA A N 1
ATOM 891 C CA . ALA A 1 110 ? -11.093 -0.116 1.720 1.00 98.06 110 ALA A CA 1
ATOM 892 C C . ALA A 1 110 ? -12.279 0.218 2.642 1.00 98.06 110 ALA A C 1
ATOM 894 O O . ALA A 1 110 ? -12.468 -0.400 3.685 1.00 98.06 110 ALA A O 1
ATOM 895 N N . GLY A 1 111 ? -13.086 1.213 2.273 1.00 96.31 111 GLY A N 1
ATOM 896 C CA . GLY A 1 111 ? -14.160 1.747 3.120 1.00 96.31 111 GLY A CA 1
ATOM 897 C C . GLY A 1 111 ? -13.711 2.931 3.979 1.00 96.31 111 GLY A C 1
ATOM 898 O O . GLY A 1 111 ? -14.429 3.927 4.030 1.00 96.31 111 GLY A O 1
ATOM 899 N N . PHE A 1 112 ? -12.503 2.878 4.553 1.00 97.69 112 PHE A N 1
ATOM 900 C CA . PHE A 1 112 ? -11.852 4.066 5.109 1.00 97.69 112 PHE A CA 1
ATOM 901 C C . PHE A 1 112 ? -11.214 4.903 3.992 1.00 97.69 112 PHE A C 1
ATOM 903 O O . PHE A 1 112 ? -11.561 6.072 3.815 1.00 97.69 112 PHE A O 1
ATOM 910 N N . ASP A 1 113 ? -10.321 4.295 3.202 1.00 97.94 113 ASP A N 1
ATOM 911 C CA . ASP A 1 113 ? -9.725 4.960 2.047 1.00 97.94 113 ASP A CA 1
ATOM 912 C C . ASP A 1 113 ? -10.645 4.848 0.828 1.00 97.94 113 ASP A C 1
ATOM 914 O O . ASP A 1 113 ? -10.879 3.765 0.282 1.00 97.94 113 ASP A O 1
ATOM 918 N N . LYS A 1 114 ? -11.156 5.997 0.381 1.00 95.50 114 LYS A N 1
ATOM 919 C CA . LYS A 1 114 ? -12.020 6.102 -0.802 1.00 95.50 114 LYS A CA 1
ATOM 920 C C . LYS A 1 114 ? -11.265 5.794 -2.097 1.00 95.50 114 LYS A C 1
ATOM 922 O O . LYS A 1 114 ? -11.890 5.356 -3.060 1.00 95.50 114 LYS A O 1
ATOM 927 N N . ASP A 1 115 ? -9.942 5.953 -2.099 1.00 96.31 115 ASP A N 1
ATOM 928 C CA . ASP A 1 115 ? -9.085 5.664 -3.248 1.00 96.31 115 ASP A CA 1
ATOM 929 C C . ASP A 1 115 ? -8.542 4.230 -3.242 1.00 96.31 115 ASP A C 1
ATOM 931 O O . ASP A 1 115 ? -7.834 3.851 -4.177 1.00 96.31 115 ASP A O 1
ATOM 935 N N . ALA A 1 116 ? -8.884 3.406 -2.241 1.00 97.62 116 ALA A N 1
ATOM 936 C CA . ALA A 1 116 ? -8.333 2.058 -2.083 1.00 97.62 116 ALA A CA 1
ATOM 937 C C . ALA A 1 116 ? -8.460 1.220 -3.363 1.00 97.62 116 ALA A C 1
ATOM 939 O O . ALA A 1 116 ? -7.509 0.565 -3.782 1.00 97.62 116 ALA A O 1
ATOM 940 N N . LYS A 1 117 ? -9.613 1.284 -4.042 1.00 96.75 117 LYS A N 1
ATOM 941 C CA . LYS A 1 117 ? -9.807 0.581 -5.315 1.00 96.75 117 LYS A CA 1
ATOM 942 C C . LYS A 1 117 ? -8.882 1.107 -6.415 1.00 96.75 117 LYS A C 1
ATOM 944 O O . LYS A 1 117 ? -8.263 0.312 -7.111 1.00 96.75 117 LYS A O 1
ATOM 949 N N . THR A 1 118 ? -8.778 2.425 -6.564 1.00 96.25 118 THR A N 1
ATOM 950 C CA . THR A 1 118 ? -7.906 3.063 -7.561 1.00 96.25 118 THR A CA 1
ATOM 951 C C . THR A 1 118 ? -6.449 2.665 -7.348 1.00 96.25 118 THR A C 1
ATOM 953 O O . THR A 1 118 ? -5.762 2.298 -8.300 1.00 96.25 118 THR A O 1
ATOM 956 N N . ILE A 1 119 ? -5.996 2.691 -6.094 1.00 97.31 119 ILE A N 1
ATOM 957 C CA . ILE A 1 119 ? -4.625 2.346 -5.718 1.00 97.31 119 ILE A CA 1
ATOM 958 C C . ILE A 1 119 ? -4.374 0.857 -5.941 1.00 97.31 119 ILE A C 1
ATOM 960 O O . ILE A 1 119 ? -3.384 0.510 -6.575 1.00 97.31 119 ILE A O 1
ATOM 964 N N . TYR A 1 120 ? -5.280 -0.020 -5.499 1.00 98.25 120 TYR A N 1
ATOM 965 C CA . TYR A 1 120 ? -5.154 -1.464 -5.704 1.00 98.25 120 TYR A CA 1
ATOM 966 C C . TYR A 1 120 ? -5.109 -1.823 -7.192 1.00 98.25 120 TYR A C 1
ATOM 968 O O . TYR A 1 120 ? -4.215 -2.545 -7.631 1.00 98.25 120 TYR A O 1
ATOM 976 N N . ASP A 1 121 ? -6.034 -1.284 -7.991 1.00 97.31 121 ASP A N 1
ATOM 977 C CA . ASP A 1 121 ? -6.069 -1.514 -9.438 1.00 97.31 121 ASP A CA 1
ATOM 978 C C . ASP A 1 121 ? -4.780 -0.995 -10.101 1.00 97.31 121 ASP A C 1
ATOM 980 O O . ASP A 1 121 ? -4.261 -1.602 -11.039 1.00 97.31 121 ASP A O 1
ATOM 984 N N . GLY A 1 122 ? -4.238 0.115 -9.600 1.00 97.44 122 GLY A N 1
ATOM 985 C CA . GLY A 1 122 ? -2.952 0.658 -10.015 1.00 97.44 122 GLY A CA 1
ATOM 986 C C . GLY A 1 122 ? -1.755 -0.216 -9.639 1.00 97.44 122 GLY A C 1
ATOM 987 O O . GLY A 1 122 ? -0.856 -0.405 -10.460 1.00 97.44 122 GLY A O 1
ATOM 988 N N . MET A 1 123 ? -1.759 -0.793 -8.437 1.00 98.19 123 MET A N 1
ATOM 989 C CA . MET A 1 123 ? -0.747 -1.746 -7.975 1.00 98.19 123 MET A CA 1
ATOM 990 C C . MET A 1 123 ? -0.784 -3.048 -8.76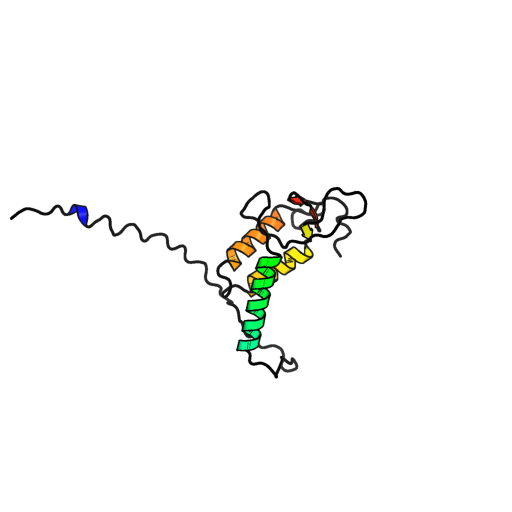7 1.00 98.19 123 MET A C 1
ATOM 992 O O . MET A 1 123 ? 0.265 -3.582 -9.130 1.00 98.19 123 MET A O 1
ATOM 996 N N . TYR A 1 124 ? -1.980 -3.515 -9.118 1.00 97.62 124 TYR A N 1
ATOM 997 C CA . TYR A 1 124 ? -2.155 -4.660 -10.001 1.00 97.62 124 TYR A CA 1
ATOM 998 C C . TYR A 1 124 ? -1.632 -4.374 -11.416 1.00 97.62 124 TYR A C 1
ATOM 1000 O O . TYR A 1 124 ? -0.942 -5.210 -11.997 1.00 97.62 124 TYR A O 1
ATOM 1008 N N . LYS A 1 125 ? -1.897 -3.185 -11.975 1.00 97.19 125 LYS A N 1
ATOM 1009 C CA . LYS A 1 125 ? -1.328 -2.784 -13.275 1.00 97.19 125 LYS A CA 1
ATOM 1010 C C . LYS A 1 125 ? 0.195 -2.739 -13.244 1.00 97.19 125 LYS A C 1
ATOM 1012 O O . LYS A 1 125 ? 0.815 -3.213 -14.189 1.00 97.19 125 LYS A O 1
ATOM 1017 N N . PHE A 1 126 ? 0.783 -2.214 -12.169 1.00 96.94 126 PHE A N 1
ATOM 1018 C CA . PHE A 1 126 ? 2.233 -2.212 -11.984 1.00 96.94 126 PHE A CA 1
ATOM 1019 C C . PHE A 1 126 ? 2.795 -3.640 -11.955 1.00 96.94 126 PHE A C 1
ATOM 1021 O O . PHE A 1 126 ? 3.710 -3.944 -12.713 1.00 96.94 126 PHE A O 1
ATOM 1028 N N . TYR A 1 127 ? 2.183 -4.545 -11.182 1.00 96.69 127 TYR A N 1
ATOM 1029 C CA . TYR A 1 127 ? 2.519 -5.975 -11.174 1.00 96.69 127 TYR A CA 1
ATOM 1030 C C . TYR A 1 127 ? 2.476 -6.586 -12.589 1.00 96.69 127 TYR A C 1
ATOM 1032 O O . TYR A 1 127 ? 3.431 -7.230 -13.018 1.00 96.69 127 TYR A O 1
ATOM 1040 N N . ARG A 1 128 ? 1.410 -6.323 -13.360 1.00 95.56 128 ARG A N 1
ATOM 1041 C CA . ARG A 1 128 ? 1.255 -6.839 -14.733 1.00 95.56 128 ARG A CA 1
ATOM 1042 C C . ARG A 1 128 ? 2.249 -6.252 -15.733 1.00 95.56 128 ARG A C 1
ATOM 1044 O O . ARG A 1 128 ? 2.546 -6.913 -16.723 1.00 95.56 128 ARG A O 1
ATOM 1051 N N . ALA A 1 129 ? 2.721 -5.030 -15.507 1.00 95.00 129 ALA A N 1
ATOM 1052 C CA . ALA A 1 129 ? 3.667 -4.352 -16.387 1.00 95.00 129 ALA A CA 1
ATOM 1053 C C . ALA A 1 129 ? 5.116 -4.837 -16.208 1.00 95.00 129 ALA A C 1
ATOM 1055 O O . ALA A 1 129 ? 5.943 -4.574 -17.077 1.00 95.00 129 ALA A O 1
ATOM 1056 N N . HIS A 1 130 ? 5.421 -5.556 -15.122 1.00 94.19 130 HIS A N 1
ATOM 1057 C CA . HIS A 1 130 ? 6.783 -5.973 -14.793 1.00 94.19 130 HIS A CA 1
ATOM 1058 C C . HIS A 1 130 ? 6.886 -7.491 -14.554 1.00 94.19 130 HIS A C 1
ATOM 1060 O O . HIS A 1 130 ? 7.178 -7.919 -13.433 1.00 94.19 130 HIS A O 1
ATOM 1066 N N . PRO A 1 131 ? 6.651 -8.324 -15.584 1.00 94.94 131 PRO A N 1
ATOM 1067 C CA . PRO A 1 131 ? 6.699 -9.772 -15.438 1.00 94.94 131 PRO A CA 1
ATOM 1068 C C . PRO A 1 131 ? 8.106 -10.278 -15.086 1.00 94.94 131 PRO A C 1
ATOM 1070 O O . PRO A 1 131 ? 9.114 -9.707 -15.504 1.00 94.94 131 PRO A O 1
ATOM 1073 N N . SER A 1 132 ? 8.180 -11.387 -14.351 1.00 93.12 132 SER A N 1
ATOM 1074 C CA . SER A 1 132 ? 9.423 -12.140 -14.155 1.00 93.12 132 SER A CA 1
ATOM 1075 C C . SER A 1 132 ? 9.846 -12.810 -15.465 1.00 93.12 132 SER A C 1
ATOM 1077 O O . SER A 1 132 ? 9.017 -13.192 -16.294 1.00 93.12 132 SER A O 1
ATOM 1079 N N . LYS A 1 133 ? 11.151 -13.048 -15.629 1.00 90.00 133 LYS A N 1
ATOM 1080 C CA . LYS A 1 133 ? 11.693 -13.820 -16.754 1.00 90.00 133 LYS A CA 1
ATOM 1081 C C . LYS A 1 133 ? 11.207 -15.274 -16.749 1.00 90.00 133 LYS A C 1
ATOM 1083 O O . LYS A 1 133 ? 11.163 -15.908 -17.800 1.00 90.00 133 LYS A O 1
ATOM 1088 N N . ARG A 1 134 ? 10.876 -15.822 -15.574 1.00 88.44 134 ARG A N 1
ATOM 1089 C CA . ARG A 1 134 ? 10.437 -17.218 -15.414 1.00 88.44 134 ARG A CA 1
ATOM 1090 C C . ARG A 1 134 ? 8.981 -17.435 -15.820 1.00 88.44 134 ARG A C 1
ATOM 1092 O O . ARG A 1 134 ? 8.632 -18.539 -16.225 1.00 88.44 134 ARG A O 1
ATOM 1099 N N . SER A 1 135 ? 8.129 -16.422 -15.669 1.00 91.38 135 SER A N 1
ATOM 1100 C CA . SER A 1 135 ? 6.699 -16.519 -15.962 1.00 91.38 135 SER A CA 1
ATOM 1101 C C . SER A 1 135 ? 6.072 -15.137 -16.099 1.00 91.38 135 SER A C 1
ATOM 1103 O O . SER A 1 135 ? 6.228 -14.295 -15.218 1.00 91.38 135 SER A O 1
ATOM 1105 N N . GLU A 1 136 ? 5.268 -14.949 -17.146 1.00 93.12 136 GLU A N 1
ATOM 1106 C CA . GLU A 1 136 ? 4.438 -13.750 -17.344 1.00 93.12 136 GLU A CA 1
ATOM 1107 C C . GLU A 1 136 ? 3.337 -13.577 -16.278 1.00 93.12 136 GLU A C 1
ATOM 1109 O O . GLU A 1 136 ? 2.753 -12.501 -16.150 1.00 93.12 136 GLU A O 1
ATOM 1114 N N . TYR A 1 137 ? 3.055 -14.633 -15.506 1.00 94.50 137 TYR A N 1
ATOM 1115 C CA . TYR A 1 137 ? 2.091 -14.632 -14.400 1.00 94.50 137 TYR A CA 1
ATOM 1116 C C . TYR A 1 137 ? 2.736 -14.321 -13.045 1.00 94.50 137 TYR A C 1
ATOM 1118 O O . TYR A 1 137 ? 2.060 -14.357 -12.020 1.00 94.50 137 TYR A O 1
ATOM 1126 N N . LEU A 1 138 ? 4.038 -14.048 -13.005 1.00 94.94 138 LEU A N 1
ATOM 1127 C CA . LEU A 1 138 ? 4.746 -13.601 -11.809 1.00 94.94 138 LEU A CA 1
ATOM 1128 C C . LEU A 1 138 ? 5.359 -12.232 -12.083 1.00 94.94 138 LEU A C 1
ATOM 1130 O O . LEU A 1 138 ? 5.640 -11.899 -13.228 1.00 94.94 138 LEU A O 1
ATOM 1134 N N . MET A 1 139 ? 5.578 -11.446 -11.035 1.00 94.81 139 MET A N 1
ATOM 1135 C CA . MET A 1 139 ? 6.282 -10.169 -11.137 1.00 94.81 139 MET A CA 1
ATOM 1136 C C . MET A 1 139 ? 7.768 -10.382 -10.889 1.00 94.81 139 MET A C 1
ATOM 1138 O O . MET A 1 139 ? 8.142 -11.251 -10.100 1.00 94.81 139 MET A O 1
ATOM 1142 N N . SER A 1 140 ? 8.612 -9.602 -11.563 1.00 94.00 140 SER A N 1
ATOM 1143 C CA . SER A 1 140 ? 10.034 -9.567 -11.229 1.00 94.00 140 SER A CA 1
ATOM 1144 C C . SER A 1 140 ? 10.226 -9.167 -9.766 1.00 94.00 140 SER A C 1
ATOM 1146 O O . SER A 1 140 ? 9.500 -8.328 -9.230 1.00 94.00 140 SER A O 1
ATOM 1148 N N . TRP A 1 141 ? 11.216 -9.775 -9.120 1.00 92.44 141 TRP A N 1
ATOM 1149 C CA . TRP A 1 141 ? 11.460 -9.579 -7.700 1.00 92.44 141 TRP A CA 1
ATOM 1150 C C . TRP A 1 141 ? 11.828 -8.126 -7.355 1.00 92.44 141 TRP A C 1
ATOM 1152 O O . TRP A 1 141 ? 11.491 -7.688 -6.258 1.00 92.44 141 TRP A O 1
ATOM 1162 N N . SER A 1 142 ? 12.442 -7.379 -8.284 1.00 92.62 142 SER A N 1
ATOM 1163 C CA . SER A 1 142 ? 12.845 -5.977 -8.112 1.00 92.62 142 SER A CA 1
ATOM 1164 C C . SER A 1 142 ? 12.593 -5.150 -9.379 1.00 92.62 142 SER A C 1
ATOM 1166 O O . SER A 1 142 ? 12.787 -5.612 -10.506 1.00 92.62 142 SER A O 1
ATOM 1168 N N . ILE A 1 143 ? 12.167 -3.901 -9.193 1.00 93.38 143 ILE A N 1
ATOM 1169 C CA . ILE A 1 143 ? 12.001 -2.889 -10.238 1.00 93.38 143 ILE A CA 1
ATOM 1170 C C . ILE A 1 143 ? 12.982 -1.758 -9.966 1.00 93.38 143 ILE A C 1
ATOM 1172 O O . ILE A 1 143 ? 13.066 -1.258 -8.845 1.00 93.38 143 ILE A O 1
ATOM 1176 N N . LEU A 1 144 ? 13.709 -1.342 -10.996 1.00 92.31 144 LEU A N 1
ATOM 1177 C CA . LEU A 1 144 ? 14.801 -0.385 -10.879 1.00 92.31 144 LEU A CA 1
ATOM 1178 C C . LEU A 1 144 ? 14.344 1.044 -11.155 1.00 92.31 144 LEU A C 1
ATOM 1180 O O . LEU A 1 144 ? 13.295 1.281 -11.768 1.00 92.31 144 LEU A O 1
ATOM 1184 N N . SER A 1 145 ? 15.171 2.005 -10.749 1.00 90.06 145 SER A N 1
ATOM 1185 C CA . SER A 1 145 ? 15.003 3.417 -11.076 1.00 90.06 145 SER A CA 1
ATOM 1186 C C . SER A 1 145 ? 14.766 3.612 -12.579 1.00 90.06 145 SER A C 1
ATOM 1188 O O . SER A 1 145 ? 15.366 2.953 -13.426 1.00 90.06 145 SER A O 1
ATOM 1190 N N . GLY A 1 146 ? 13.817 4.491 -12.915 1.00 90.25 146 GLY A N 1
ATOM 1191 C CA . GLY A 1 146 ? 13.285 4.603 -14.280 1.00 90.25 146 GLY A CA 1
ATOM 1192 C C . GLY A 1 146 ? 12.176 3.596 -14.614 1.00 90.25 146 GLY A C 1
ATOM 1193 O O . GLY A 1 146 ? 11.736 3.557 -15.760 1.00 90.25 146 GLY A O 1
ATOM 1194 N N . CYS A 1 147 ? 11.700 2.827 -13.628 1.00 92.00 147 CYS A N 1
ATOM 1195 C CA . CYS A 1 147 ? 10.651 1.811 -13.775 1.00 92.00 147 CYS A CA 1
ATOM 1196 C C . CYS A 1 147 ? 11.050 0.706 -14.755 1.00 92.00 147 CYS A C 1
ATOM 1198 O O . CYS A 1 147 ? 10.297 0.320 -15.647 1.00 92.00 147 CYS A O 1
ATOM 1200 N N . ILE A 1 148 ? 12.287 0.235 -14.600 1.00 91.44 148 ILE A N 1
ATOM 1201 C CA . ILE A 1 148 ? 12.878 -0.802 -15.439 1.00 91.44 148 ILE A CA 1
ATOM 1202 C C . ILE A 1 148 ? 12.707 -2.137 -14.717 1.00 91.44 148 ILE A C 1
ATOM 1204 O O . ILE A 1 148 ? 13.160 -2.294 -13.586 1.00 91.44 148 ILE A O 1
ATOM 1208 N N . THR A 1 149 ? 12.068 -3.116 -15.357 1.00 92.56 149 THR A N 1
ATOM 1209 C CA . THR A 1 149 ? 11.978 -4.480 -14.819 1.00 92.56 149 THR A CA 1
ATOM 1210 C C . THR A 1 149 ? 13.375 -5.075 -14.671 1.00 92.56 149 THR A C 1
ATOM 1212 O O . THR A 1 149 ? 14.094 -5.203 -15.665 1.00 92.56 149 THR A O 1
ATOM 1215 N N . ASN A 1 150 ? 13.764 -5.479 -13.457 1.00 88.88 150 ASN A N 1
ATOM 1216 C CA . ASN A 1 150 ? 15.008 -6.215 -13.285 1.00 88.88 150 ASN A CA 1
ATOM 1217 C C . ASN A 1 150 ? 14.838 -7.624 -13.864 1.00 88.88 150 ASN A C 1
ATOM 1219 O O . ASN A 1 150 ? 13.977 -8.380 -13.433 1.00 88.88 150 ASN A O 1
ATOM 1223 N N . THR A 1 151 ? 15.636 -7.991 -14.861 1.00 83.12 151 THR A N 1
ATOM 1224 C CA . THR A 1 151 ? 15.620 -9.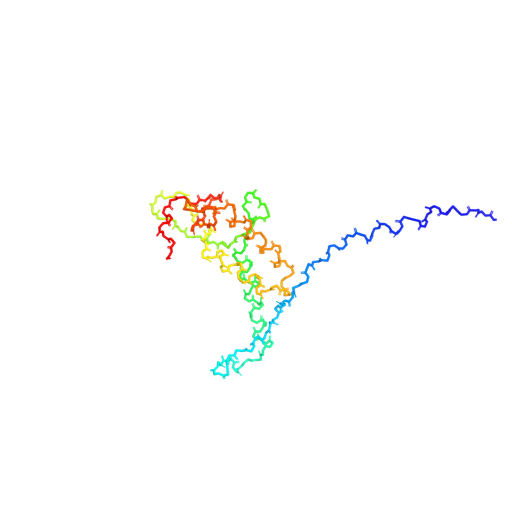347 -15.438 1.00 83.12 151 THR A CA 1
ATOM 1225 C C . THR A 1 151 ? 16.821 -10.182 -15.000 1.00 83.12 151 THR A C 1
ATOM 1227 O O . THR A 1 151 ? 16.990 -11.317 -15.458 1.00 83.12 151 THR A O 1
ATOM 1230 N N . LYS A 1 152 ? 17.713 -9.600 -14.189 1.00 71.00 152 LYS A N 1
ATOM 1231 C CA . LYS A 1 152 ? 18.876 -10.274 -13.618 1.00 71.00 152 LYS A CA 1
ATOM 1232 C C . LYS A 1 152 ? 18.474 -10.873 -12.269 1.00 71.00 152 LYS A C 1
ATOM 1234 O O . LYS A 1 152 ? 17.711 -10.284 -11.511 1.00 71.00 152 LYS A O 1
ATOM 1239 N N . ASN A 1 153 ? 19.015 -12.050 -11.970 1.00 59.66 153 ASN A N 1
ATOM 1240 C CA . ASN A 1 153 ? 18.906 -12.685 -10.656 1.00 59.66 153 ASN A CA 1
ATOM 1241 C C . ASN A 1 153 ? 17.473 -12.955 -10.152 1.00 59.66 153 ASN A C 1
ATOM 1243 O O . ASN A 1 153 ? 17.233 -12.892 -8.953 1.00 59.66 153 ASN A O 1
ATOM 1247 N N . ASP A 1 154 ? 16.557 -13.424 -11.012 1.00 58.25 154 ASP A N 1
ATOM 1248 C CA . ASP A 1 154 ? 15.247 -14.004 -10.612 1.00 58.25 154 ASP A CA 1
ATOM 1249 C C . ASP A 1 154 ? 15.352 -15.196 -9.618 1.00 58.25 154 ASP A C 1
ATOM 1251 O O . ASP A 1 154 ? 14.357 -15.831 -9.281 1.00 58.25 154 ASP A O 1
ATOM 1255 N N . ASN A 1 155 ? 16.562 -15.535 -9.165 1.00 52.69 155 ASN A N 1
ATOM 1256 C CA . ASN A 1 155 ? 16.868 -16.536 -8.149 1.00 52.69 155 ASN A CA 1
ATOM 1257 C C . ASN A 1 155 ? 16.909 -15.957 -6.720 1.00 52.69 155 ASN A C 1
ATOM 1259 O O . ASN A 1 155 ? 17.058 -16.740 -5.792 1.00 52.69 155 ASN A O 1
ATOM 1263 N N . GLN A 1 156 ? 16.820 -14.633 -6.547 1.00 53.00 156 GLN A N 1
ATOM 1264 C CA . GLN A 1 156 ? 16.806 -13.956 -5.238 1.00 53.00 156 GLN A CA 1
ATOM 1265 C C . GLN A 1 156 ? 15.387 -13.638 -4.735 1.00 53.00 156 GLN A C 1
ATOM 1267 O O . GLN A 1 156 ? 15.230 -12.926 -3.749 1.00 53.00 156 GLN A O 1
ATOM 1272 N N . SER A 1 157 ? 14.344 -14.172 -5.382 1.00 53.09 157 SER A N 1
ATOM 1273 C CA . SER A 1 157 ? 13.037 -14.265 -4.723 1.00 53.09 157 SER A CA 1
ATOM 1274 C C . SER A 1 157 ? 13.186 -15.267 -3.578 1.00 53.09 157 SER A C 1
ATOM 1276 O O . SER A 1 157 ? 13.482 -16.431 -3.845 1.00 53.09 157 SER A O 1
ATOM 1278 N N . SER A 1 158 ? 13.073 -14.754 -2.352 1.00 48.62 158 SER A N 1
ATOM 1279 C CA . SER A 1 158 ? 13.258 -15.422 -1.058 1.00 48.62 158 SER A CA 1
ATOM 1280 C C . SER A 1 158 ? 12.807 -16.881 -1.005 1.00 48.62 158 SER A C 1
ATOM 1282 O O . SER A 1 158 ? 11.695 -17.180 -1.502 1.00 48.62 158 SER A O 1
#

Foldseek 3Di:
DDDDDPPVPPPVPPPPPDPPPLPAQPCAPPNPDDDDPPDDDDPVDDPVVVSVVLVVVLVVQCVPFWDQPAPDSQAIAGFDFAADPPPDPKTFGHFPVRLVVLLVSLSNNGNVDSCSVSRNVNSVVLQQVAAAPVDSPGHQGTAIPNRHRDNPPSVPPD

Sequence (158 aa):
MKSMNPLFLSVIFFILSGILTAQEAKRPFPQHTVYDKSTIMPANHSRAEMDKSVIEYYNLWKSSYVRNNCSDQKQYYVWDNEDLEENETLRSICVSEGQGYGMLITVLMAGFDKDAKTIYDGMYKFYRAHPSKRSEYLMSWSILSGCITNTKNDNQSS

pLDDT: mean 84.74, std 18.44, range [43.16, 98.81]